Protein AF-A0A7S2NKQ3-F1 (afdb_monomer)

Organism: NCBI:txid156173

Solvent-accessible surface area (backbone atoms only — not comparable to full-atom values): 5903 Å² total; per-residue (Å²): 134,88,81,76,79,72,82,77,77,83,49,68,71,58,54,72,29,51,38,59,53,90,40,49,46,80,74,47,83,74,50,78,55,93,74,22,38,33,25,40,26,25,32,65,88,62,76,40,78,39,39,32,38,34,48,31,57,79,60,50,76,75,46,56,72,65,56,54,47,54,54,48,58,54,44,42,68,49,80,48,103,89,52,87,43,41,72,36,35,29,48,82,81,82,70,57,40,29,42,32,64

Nearest PDB structures (foldseek):
  4l00-assembly3_B  TM=7.657E-01  e=3.757E-05  Homo sapiens
  6sgd-assembly1_A  TM=8.231E-01  e=1.490E-04  Homo sapiens
  2w5b-assembly1_A  TM=8.283E-01  e=2.169E-04  Homo sapiens
  2w5h-assembly1_A  TM=8.239E-01  e=3.158E-04  Homo sapiens
  2jav-assembly1_A  TM=7.808E-01  e=2.967E-04  Homo sapiens

Structure (mmCIF, N/CA/C/O backbone):
data_AF-A0A7S2NKQ3-F1
#
_entry.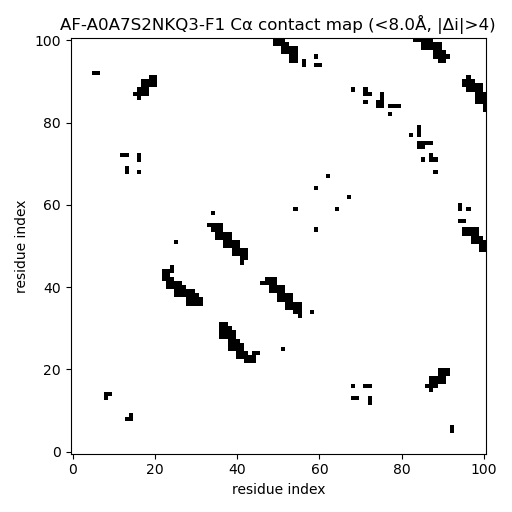id   AF-A0A7S2NKQ3-F1
#
loop_
_atom_site.group_PDB
_atom_site.id
_atom_site.type_symbol
_atom_site.label_atom_id
_atom_site.label_alt_id
_atom_site.label_comp_id
_atom_site.label_asym_id
_atom_site.label_entity_id
_atom_site.label_seq_id
_atom_site.pdbx_PDB_ins_code
_atom_site.Cartn_x
_atom_site.Cartn_y
_atom_site.Cartn_z
_atom_site.occupancy
_atom_site.B_iso_or_equiv
_atom_site.auth_seq_id
_atom_site.auth_comp_id
_atom_site.auth_asym_id
_atom_site.auth_atom_id
_atom_site.pdbx_PDB_model_num
ATOM 1 N N . ARG A 1 1 ? 2.815 9.170 -32.227 1.00 37.03 1 ARG A N 1
ATOM 2 C CA . ARG A 1 1 ? 1.936 8.049 -31.815 1.00 37.03 1 ARG A CA 1
ATOM 3 C C . ARG A 1 1 ? 2.479 7.531 -30.489 1.00 37.03 1 ARG A C 1
ATOM 5 O O . ARG A 1 1 ? 3.565 6.974 -30.490 1.00 37.03 1 ARG A O 1
ATOM 12 N N . GLN A 1 2 ? 1.826 7.849 -29.370 1.00 38.12 2 GLN A N 1
ATOM 13 C CA . GLN A 1 2 ? 2.274 7.429 -28.039 1.00 38.12 2 GLN A CA 1
ATOM 14 C C . GLN A 1 2 ? 2.069 5.917 -27.898 1.00 38.12 2 GLN A C 1
ATOM 16 O O . GLN A 1 2 ? 0.938 5.440 -27.892 1.00 38.12 2 GLN A O 1
ATOM 21 N N . SER A 1 3 ? 3.169 5.170 -27.832 1.00 39.31 3 SER A N 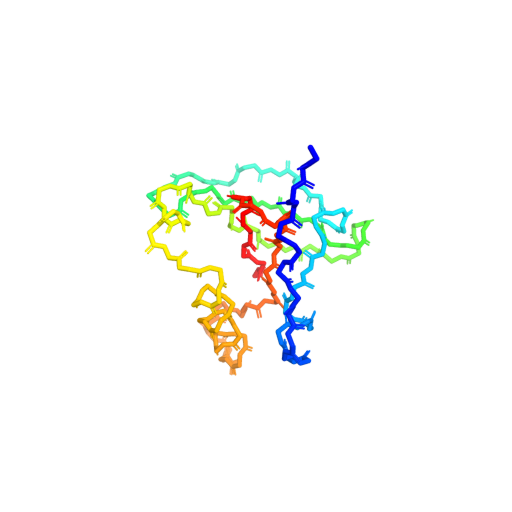1
ATOM 22 C CA . SER A 1 3 ? 3.175 3.760 -27.449 1.00 39.31 3 SER A CA 1
ATOM 23 C C . SER A 1 3 ? 3.184 3.694 -25.925 1.00 39.31 3 SER A C 1
ATOM 25 O O . SER A 1 3 ? 4.242 3.589 -25.310 1.00 39.31 3 SER A O 1
ATOM 27 N N . GLY A 1 4 ? 2.008 3.819 -25.310 1.00 34.81 4 GLY A N 1
ATOM 28 C CA . GLY A 1 4 ? 1.837 3.471 -23.905 1.00 34.81 4 GLY A CA 1
ATOM 29 C C . GLY A 1 4 ? 1.980 1.961 -23.776 1.00 34.81 4 GLY A C 1
ATOM 30 O O . GLY A 1 4 ? 1.100 1.226 -24.223 1.00 34.81 4 GLY A O 1
ATOM 31 N N . MET A 1 5 ? 3.102 1.500 -23.220 1.00 35.25 5 MET A N 1
ATOM 32 C CA . MET A 1 5 ? 3.261 0.109 -22.810 1.00 35.25 5 MET A CA 1
ATOM 33 C C . MET A 1 5 ? 2.180 -0.192 -21.772 1.00 35.25 5 MET A C 1
ATOM 35 O O . MET A 1 5 ? 2.304 0.159 -20.603 1.00 35.25 5 MET A O 1
ATOM 39 N N . LYS A 1 6 ? 1.086 -0.819 -22.205 1.00 44.09 6 LYS A N 1
ATOM 40 C CA . LYS A 1 6 ? 0.183 -1.503 -21.289 1.00 44.09 6 LYS A CA 1
ATOM 41 C C . LYS A 1 6 ? 0.966 -2.704 -20.778 1.00 44.09 6 LYS A C 1
ATOM 43 O O . LYS A 1 6 ? 1.192 -3.645 -21.533 1.00 44.09 6 LYS A O 1
ATOM 48 N N . HIS A 1 7 ? 1.442 -2.649 -19.538 1.00 52.25 7 HIS A N 1
ATOM 49 C CA . HIS A 1 7 ? 1.937 -3.842 -18.863 1.00 52.25 7 HIS A CA 1
ATOM 50 C C . HIS A 1 7 ? 0.757 -4.799 -18.696 1.00 52.25 7 HIS A C 1
ATOM 52 O O . HIS A 1 7 ? -0.068 -4.660 -17.796 1.00 52.25 7 HIS A O 1
ATOM 58 N N . GLU A 1 8 ? 0.629 -5.718 -19.647 1.00 52.78 8 GLU A N 1
ATOM 59 C CA . GLU A 1 8 ? -0.368 -6.771 -19.619 1.00 52.78 8 GLU A CA 1
ATOM 60 C C . GLU A 1 8 ? 0.080 -7.798 -18.579 1.00 52.78 8 GLU A C 1
ATOM 62 O O . GLU A 1 8 ? 0.977 -8.605 -18.805 1.00 52.78 8 GLU A O 1
ATOM 67 N N . VAL A 1 9 ? -0.489 -7.686 -17.380 1.00 59.28 9 VAL A N 1
ATOM 68 C CA . VAL A 1 9 ? -0.252 -8.623 -16.283 1.00 59.28 9 VAL A CA 1
ATOM 69 C C . VAL A 1 9 ? -0.863 -9.960 -16.687 1.00 59.28 9 VAL A C 1
ATOM 71 O O . VAL A 1 9 ? -2.083 -10.090 -16.781 1.00 59.28 9 VAL A O 1
ATOM 74 N N . SER A 1 10 ? -0.012 -10.930 -17.002 1.00 60.44 10 SER A N 1
ATOM 75 C CA . SER A 1 10 ? -0.413 -12.242 -17.513 1.00 60.44 10 SER A CA 1
ATOM 76 C C . SER A 1 10 ? -0.824 -13.216 -16.408 1.00 60.44 10 SER A C 1
ATOM 78 O O . SER A 1 10 ? -1.626 -14.111 -16.667 1.00 60.44 10 SER A O 1
ATOM 80 N N . ASP A 1 11 ? -0.313 -13.035 -15.186 1.00 64.81 11 ASP A N 1
ATOM 81 C CA . ASP A 1 11 ? -0.603 -13.916 -14.055 1.00 64.81 11 ASP A CA 1
ATOM 82 C C . ASP A 1 11 ? -1.924 -13.508 -13.359 1.00 64.81 11 ASP A C 1
ATOM 84 O O . ASP A 1 11 ? -2.087 -12.352 -12.951 1.00 64.81 11 ASP A O 1
ATOM 88 N N . PRO A 1 12 ? -2.915 -14.411 -13.250 1.00 61.16 12 PRO A N 1
ATOM 89 C CA . PRO A 1 12 ? -4.173 -14.122 -12.569 1.00 61.16 12 PRO A CA 1
ATOM 90 C C . PRO A 1 12 ? -4.012 -13.794 -11.072 1.00 61.16 12 PRO A C 1
ATOM 92 O O . PRO A 1 12 ? -4.788 -12.980 -10.571 1.00 61.16 12 PRO A O 1
ATOM 95 N N . GLU A 1 13 ? -3.011 -14.333 -10.362 1.00 64.69 13 GLU A N 1
ATOM 96 C CA . GLU A 1 13 ? -2.757 -13.967 -8.952 1.00 64.69 13 GLU A CA 1
ATOM 97 C C . GLU A 1 13 ? -2.283 -12.510 -8.820 1.00 64.69 13 GLU A C 1
ATOM 99 O O . GLU A 1 13 ? -2.632 -11.790 -7.877 1.00 64.69 13 GLU A O 1
ATOM 104 N N . ASP A 1 14 ? -1.517 -12.051 -9.805 1.00 64.44 14 ASP A N 1
ATOM 105 C CA . ASP A 1 14 ? -1.036 -10.678 -9.882 1.00 64.44 14 ASP A CA 1
ATOM 106 C C . ASP A 1 14 ? -2.177 -9.702 -10.210 1.00 64.44 14 ASP A C 1
ATOM 108 O O . ASP A 1 14 ? -2.226 -8.593 -9.669 1.00 64.44 14 ASP A O 1
ATOM 112 N N . LYS A 1 15 ? -3.162 -10.130 -11.016 1.00 62.25 15 LYS A N 1
ATOM 113 C CA . LYS A 1 15 ? -4.393 -9.355 -11.259 1.00 62.25 15 LYS A CA 1
ATOM 114 C C . LYS A 1 15 ? -5.234 -9.189 -10.001 1.00 62.25 15 LYS A C 1
ATOM 116 O O . LYS A 1 15 ? -5.779 -8.112 -9.788 1.00 62.25 15 LYS A O 1
ATOM 121 N N . GLU A 1 16 ? -5.331 -10.220 -9.164 1.00 68.38 16 GLU A N 1
ATOM 122 C CA . GLU A 1 16 ? -6.019 -10.102 -7.875 1.00 68.38 16 GLU A CA 1
ATOM 123 C C . GLU A 1 16 ? -5.265 -9.222 -6.876 1.00 68.38 16 GLU A C 1
ATOM 125 O O . GLU A 1 16 ? -5.853 -8.751 -5.903 1.00 68.38 16 GLU A O 1
ATOM 130 N N . THR A 1 17 ? -3.954 -9.063 -7.050 1.00 78.81 17 THR A N 1
ATOM 131 C CA . THR A 1 17 ? -3.109 -8.255 -6.163 1.00 78.81 17 THR A CA 1
ATOM 132 C C . THR A 1 17 ? -3.132 -6.783 -6.552 1.00 78.81 17 THR A C 1
ATOM 134 O O . THR A 1 17 ? -2.972 -5.933 -5.678 1.00 78.81 17 THR A O 1
ATOM 137 N N . LEU A 1 18 ? -3.399 -6.462 -7.819 1.00 87.12 18 LEU A N 1
ATOM 138 C CA . LEU A 1 18 ? -3.532 -5.087 -8.285 1.00 87.12 18 LEU A CA 1
ATOM 139 C C . LEU A 1 18 ? -4.913 -4.491 -7.996 1.00 87.12 18 LEU A C 1
ATOM 141 O O . LEU A 1 18 ? -5.955 -4.992 -8.413 1.00 87.12 18 LEU A O 1
ATOM 145 N N . ILE A 1 19 ? -4.904 -3.343 -7.332 1.00 88.94 19 ILE A N 1
ATOM 146 C CA . ILE A 1 19 ? -6.076 -2.551 -6.982 1.00 88.94 19 ILE A CA 1
ATOM 147 C C . ILE A 1 19 ? -5.993 -1.223 -7.736 1.00 88.94 19 ILE A C 1
ATOM 149 O O . ILE A 1 19 ? -4.967 -0.549 -7.746 1.00 88.94 19 ILE A O 1
ATOM 153 N N . SER A 1 20 ? -7.087 -0.815 -8.377 1.00 88.81 20 SER A N 1
ATOM 154 C CA . SER A 1 20 ? -7.149 0.508 -9.008 1.00 88.81 20 SER A CA 1
ATOM 155 C C . SER A 1 20 ? -7.094 1.607 -7.947 1.00 88.81 20 SER A C 1
ATOM 157 O O . SER A 1 20 ? -7.874 1.580 -6.994 1.00 88.81 20 SER A O 1
ATOM 159 N N . TRP A 1 21 ? -6.251 2.625 -8.151 1.00 90.94 21 TRP A N 1
ATOM 160 C CA . TRP A 1 21 ? -6.214 3.818 -7.296 1.00 90.94 21 TRP A CA 1
ATOM 161 C C . TRP A 1 21 ? -7.571 4.518 -7.164 1.00 90.94 21 TRP A C 1
ATOM 163 O O . TRP A 1 21 ? -7.824 5.135 -6.139 1.00 90.94 21 TRP A O 1
ATOM 173 N N . GLN A 1 22 ? -8.476 4.383 -8.139 1.00 90.75 22 GLN A N 1
ATOM 174 C CA . GLN A 1 22 ? -9.836 4.940 -8.046 1.00 90.75 22 GLN A CA 1
ATOM 175 C C . GLN A 1 22 ? -10.667 4.327 -6.913 1.00 90.75 22 GLN A C 1
ATOM 177 O O . GLN A 1 22 ? -11.621 4.944 -6.451 1.00 90.75 22 GLN A O 1
ATOM 182 N N . ARG A 1 23 ? -10.323 3.111 -6.474 1.00 92.00 23 ARG A N 1
ATOM 183 C CA . ARG A 1 23 ? -10.995 2.427 -5.363 1.00 92.00 23 ARG A CA 1
ATOM 184 C C . ARG A 1 23 ? -10.456 2.868 -4.006 1.00 92.00 23 ARG A C 1
ATOM 186 O O . ARG A 1 23 ? -11.038 2.498 -2.993 1.00 92.00 23 ARG A O 1
ATOM 193 N N . VAL A 1 24 ? -9.352 3.616 -3.979 1.00 93.69 24 VAL A N 1
ATOM 194 C CA . VAL A 1 24 ? -8.646 4.004 -2.761 1.00 93.69 24 VAL A CA 1
ATOM 195 C C . VAL A 1 24 ? -8.798 5.499 -2.523 1.00 93.69 24 VAL A C 1
ATOM 197 O O . VAL A 1 24 ? -8.434 6.320 -3.363 1.00 93.69 24 VAL A O 1
ATOM 200 N N . LYS A 1 25 ? -9.265 5.861 -1.334 1.00 94.62 25 LYS A N 1
ATOM 201 C CA . LYS A 1 25 ? -9.278 7.235 -0.847 1.00 94.62 25 LYS A CA 1
ATOM 202 C C . LYS A 1 25 ? -8.244 7.376 0.266 1.00 94.62 25 LYS A C 1
ATOM 204 O O . LYS A 1 25 ? -8.284 6.636 1.242 1.00 94.62 25 LYS A O 1
ATOM 209 N N . LEU A 1 26 ? -7.314 8.315 0.108 1.00 94.19 26 LEU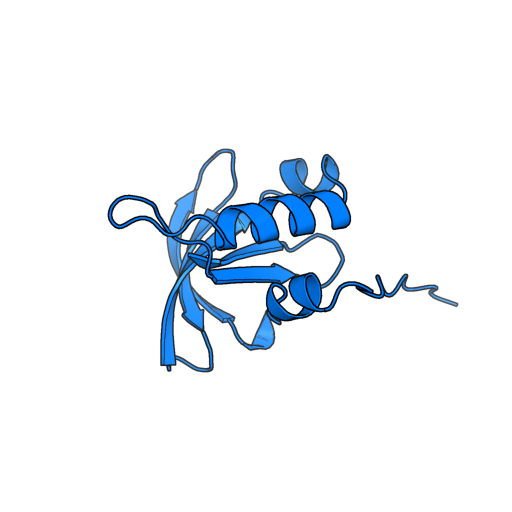 A N 1
ATOM 210 C CA . LEU A 1 26 ? -6.374 8.689 1.167 1.00 94.19 26 LEU A CA 1
ATOM 211 C C . LEU A 1 26 ? -7.059 9.682 2.105 1.00 94.19 26 LEU A C 1
ATOM 213 O O . LEU A 1 26 ? -7.625 10.667 1.629 1.00 94.19 26 LEU A O 1
ATOM 217 N N . ASP A 1 27 ? -6.986 9.425 3.407 1.00 92.81 27 ASP A N 1
ATOM 218 C CA . ASP A 1 27 ? -7.625 10.253 4.427 1.00 92.81 27 ASP A CA 1
ATOM 219 C C . ASP A 1 27 ? -6.583 11.137 5.136 1.00 92.81 27 ASP A C 1
ATOM 221 O O . ASP A 1 27 ? -6.510 12.335 4.867 1.00 92.81 27 ASP A O 1
ATOM 225 N N . GLU A 1 28 ? -5.721 10.559 5.981 1.00 96.12 28 GLU A N 1
ATOM 226 C CA . GLU A 1 28 ? -4.729 11.296 6.785 1.00 96.12 28 GLU A CA 1
ATOM 227 C C . GLU A 1 28 ? -3.304 10.782 6.545 1.00 96.12 28 GLU A C 1
ATOM 229 O O . GLU A 1 28 ? -3.078 9.576 6.458 1.00 96.12 28 GLU A O 1
ATOM 234 N N . LEU A 1 29 ? -2.318 11.687 6.471 1.00 97.25 29 LEU A N 1
ATOM 235 C CA . LEU A 1 29 ? -0.899 11.323 6.499 1.00 97.25 29 LEU A CA 1
ATOM 236 C C . LEU A 1 29 ? -0.479 10.991 7.935 1.00 97.25 29 LEU A C 1
ATOM 238 O O . LEU A 1 29 ? -0.415 11.874 8.780 1.00 97.25 29 LEU A O 1
ATOM 242 N N . LEU A 1 30 ? -0.099 9.740 8.177 1.00 96.38 30 LEU A N 1
ATOM 243 C CA . LEU A 1 30 ? 0.357 9.280 9.489 1.00 96.38 30 LEU A CA 1
ATOM 244 C C . LEU A 1 30 ? 1.852 9.535 9.693 1.00 96.38 30 LEU A C 1
ATOM 246 O O . LEU A 1 30 ? 2.285 9.950 10.764 1.00 96.38 30 LEU A O 1
ATOM 250 N N . THR A 1 31 ? 2.671 9.242 8.677 1.00 95.38 31 THR A N 1
ATOM 251 C CA . THR A 1 31 ? 4.126 9.430 8.760 1.00 95.38 31 THR A CA 1
ATOM 252 C C . THR A 1 31 ? 4.794 9.461 7.385 1.00 95.38 31 THR A C 1
ATOM 254 O O . THR A 1 31 ? 4.265 8.947 6.397 1.00 95.38 31 THR A O 1
ATOM 257 N N . GLN A 1 32 ? 5.995 10.032 7.325 1.00 95.06 32 GLN A N 1
ATOM 258 C CA . GLN A 1 32 ? 6.871 10.027 6.159 1.00 95.06 32 GLN A CA 1
ATOM 259 C C . GLN A 1 32 ? 8.246 9.484 6.552 1.00 95.06 32 GLN A C 1
ATOM 261 O O . GLN A 1 32 ? 8.826 9.898 7.551 1.00 95.06 32 GLN A O 1
ATOM 266 N N . GLY A 1 33 ? 8.788 8.584 5.734 1.00 88.38 33 GLY A N 1
ATOM 267 C CA . GLY A 1 33 ? 10.121 8.024 5.924 1.00 88.38 33 GLY A CA 1
ATOM 268 C C . GLY A 1 33 ? 10.795 7.662 4.605 1.00 88.38 33 GLY A C 1
ATOM 269 O O . GLY A 1 33 ? 10.294 7.957 3.520 1.00 88.38 33 GLY A O 1
ATOM 270 N N . THR A 1 34 ? 11.932 6.979 4.698 1.00 87.06 34 THR A N 1
ATOM 271 C CA . THR A 1 34 ? 12.761 6.587 3.542 1.00 87.06 34 THR A CA 1
ATOM 272 C C . THR A 1 34 ? 12.028 5.673 2.556 1.00 87.06 34 THR A C 1
ATOM 274 O O . THR A 1 34 ? 12.267 5.735 1.354 1.00 87.06 34 THR A O 1
ATOM 277 N N . MET A 1 35 ? 11.077 4.875 3.047 1.00 83.12 35 MET A N 1
ATOM 278 C CA . MET A 1 35 ? 10.234 3.981 2.242 1.00 83.12 35 MET A CA 1
ATOM 279 C C . MET A 1 35 ? 8.971 4.664 1.685 1.00 83.12 35 MET A C 1
ATOM 281 O O . MET A 1 35 ? 8.081 3.985 1.175 1.00 83.12 35 MET A O 1
ATOM 285 N N . GLY A 1 36 ? 8.855 5.987 1.821 1.00 90.81 36 GLY A N 1
ATOM 286 C CA . GLY A 1 36 ? 7.716 6.772 1.351 1.00 90.81 36 GLY A CA 1
ATOM 287 C C . GLY A 1 36 ? 6.779 7.226 2.470 1.00 90.81 36 GLY A C 1
ATOM 288 O O . GLY A 1 36 ? 7.193 7.427 3.614 1.00 90.81 36 GLY A O 1
ATOM 289 N N . ARG A 1 37 ? 5.507 7.434 2.127 1.00 95.38 37 ARG A N 1
ATOM 290 C CA . ARG A 1 37 ? 4.499 8.052 3.004 1.00 95.38 37 ARG A CA 1
ATOM 291 C C . ARG A 1 37 ? 3.438 7.041 3.409 1.00 95.38 37 ARG A C 1
ATOM 293 O O . ARG A 1 37 ? 2.959 6.286 2.568 1.00 95.38 37 ARG A O 1
ATOM 300 N N . LEU A 1 38 ? 3.080 7.033 4.686 1.00 95.69 38 LEU A N 1
ATOM 301 C CA . LEU A 1 38 ? 2.053 6.169 5.249 1.00 95.69 38 LEU A CA 1
ATOM 302 C C . LEU A 1 38 ? 0.791 6.984 5.506 1.00 95.69 38 LEU A C 1
ATOM 304 O O . LEU A 1 38 ? 0.858 8.016 6.169 1.00 95.69 38 LEU A O 1
ATOM 308 N N . PHE A 1 39 ? -0.337 6.498 5.016 1.00 97.25 39 PHE A N 1
ATOM 309 C CA . PHE A 1 39 ? -1.630 7.142 5.144 1.00 97.25 39 PHE A CA 1
ATOM 310 C C . PHE A 1 39 ? -2.622 6.205 5.817 1.00 97.25 39 PHE A C 1
ATOM 312 O O . PHE A 1 39 ? -2.606 4.999 5.567 1.00 97.25 39 PHE A O 1
ATOM 319 N N . GLN A 1 40 ? -3.523 6.776 6.606 1.00 96.75 40 GLN A N 1
ATOM 320 C CA . GLN A 1 40 ? -4.832 6.177 6.800 1.00 96.75 40 GLN A CA 1
ATOM 321 C C . GLN A 1 40 ? -5.613 6.325 5.493 1.00 96.75 40 GLN A C 1
ATOM 323 O O . GLN A 1 40 ? -5.552 7.371 4.838 1.00 96.75 40 GLN A O 1
ATOM 328 N N . ALA A 1 41 ? -6.300 5.267 5.083 1.00 95.69 41 ALA A N 1
ATOM 329 C CA . ALA A 1 41 ? -7.035 5.247 3.833 1.00 95.69 41 ALA A CA 1
ATOM 330 C C . ALA A 1 41 ? -8.275 4.360 3.932 1.00 95.69 41 ALA A C 1
ATOM 332 O O . ALA A 1 41 ? -8.428 3.548 4.848 1.00 95.69 41 ALA A O 1
ATOM 333 N N . THR A 1 42 ? -9.139 4.483 2.935 1.00 95.38 42 THR A N 1
ATOM 334 C CA . THR A 1 42 ? -10.320 3.646 2.765 1.00 95.38 42 THR A CA 1
ATOM 335 C C . THR A 1 42 ? -10.367 3.043 1.365 1.00 95.38 42 THR A C 1
ATOM 337 O O . THR A 1 42 ? -10.044 3.700 0.375 1.00 95.38 42 THR A O 1
ATOM 340 N N . LEU A 1 43 ? -10.768 1.775 1.283 1.00 92.56 43 LEU A N 1
ATOM 341 C CA . LEU A 1 43 ? -11.028 1.052 0.040 1.00 92.56 43 LEU A CA 1
ATOM 342 C C . LEU A 1 43 ? -12.537 0.959 -0.215 1.00 92.56 43 LEU A C 1
ATOM 344 O O . LEU A 1 43 ? -13.333 0.930 0.726 1.00 92.56 43 LEU A O 1
ATOM 348 N N . ASP A 1 44 ? -12.910 0.906 -1.493 1.00 90.88 44 ASP A N 1
ATOM 349 C CA . ASP A 1 44 ? -14.276 0.678 -1.973 1.00 90.88 44 ASP A CA 1
ATOM 350 C C . ASP A 1 44 ? -15.276 1.674 -1.376 1.00 90.88 44 ASP A C 1
ATOM 352 O O . ASP A 1 44 ? -16.239 1.316 -0.701 1.00 90.88 44 ASP A O 1
ATOM 356 N N . ASN A 1 45 ? -15.021 2.962 -1.635 1.00 84.75 45 ASN A N 1
ATOM 357 C CA . ASN A 1 45 ? -15.875 4.081 -1.223 1.00 84.75 45 ASN A CA 1
ATOM 358 C C . ASN A 1 45 ? -16.123 4.165 0.294 1.00 84.75 45 ASN A C 1
ATOM 360 O O . ASN A 1 45 ? -17.199 4.579 0.722 1.00 84.75 45 ASN A O 1
ATOM 364 N N . GLY A 1 46 ? -15.136 3.801 1.118 1.00 82.44 46 GLY A N 1
ATOM 365 C CA . GLY A 1 46 ? -15.249 3.902 2.577 1.00 82.44 46 GLY A CA 1
ATOM 366 C C . GLY A 1 46 ? -15.598 2.594 3.282 1.00 82.44 46 GLY A C 1
ATOM 367 O O . GLY A 1 46 ? -15.615 2.571 4.508 1.00 82.44 46 GLY A O 1
ATOM 368 N N . ALA A 1 47 ? -15.860 1.511 2.543 1.00 89.62 47 ALA A N 1
ATOM 369 C CA . ALA A 1 47 ? -16.295 0.243 3.123 1.00 89.62 47 ALA A CA 1
ATOM 370 C C . ALA A 1 47 ? -15.219 -0.427 3.990 1.00 89.62 47 ALA A C 1
ATOM 372 O O . ALA A 1 47 ? -15.545 -1.081 4.980 1.00 89.62 47 ALA A O 1
ATOM 373 N N . GLN A 1 48 ? -13.943 -0.268 3.628 1.00 91.50 48 GLN A N 1
ATOM 374 C CA . GLN A 1 48 ? -12.845 -0.941 4.312 1.00 91.50 48 GLN A CA 1
ATOM 375 C C . GLN A 1 48 ? -11.741 0.054 4.699 1.00 91.50 48 GLN A C 1
ATOM 377 O O . GLN A 1 48 ? -11.013 0.517 3.818 1.00 91.50 48 GLN A O 1
ATOM 382 N N . PRO A 1 49 ? -11.587 0.392 5.994 1.00 93.56 49 PRO A N 1
ATOM 383 C CA . PRO A 1 49 ? -10.444 1.165 6.462 1.00 93.56 49 PRO A CA 1
ATOM 384 C C . PRO A 1 49 ? -9.167 0.324 6.375 1.00 93.56 49 PRO A C 1
ATOM 386 O O . PRO A 1 49 ? -9.184 -0.879 6.641 1.00 93.56 49 PRO A O 1
ATOM 389 N N . LEU A 1 50 ? -8.062 0.963 6.000 1.00 94.62 50 LEU A N 1
ATOM 390 C CA . LEU A 1 50 ? -6.755 0.332 5.844 1.00 94.62 50 LEU A CA 1
ATOM 391 C C . LEU A 1 50 ? -5.620 1.338 6.027 1.00 94.62 50 LEU A C 1
ATOM 393 O O . LEU A 1 50 ? -5.830 2.553 6.103 1.00 94.62 50 LEU A O 1
ATOM 397 N N 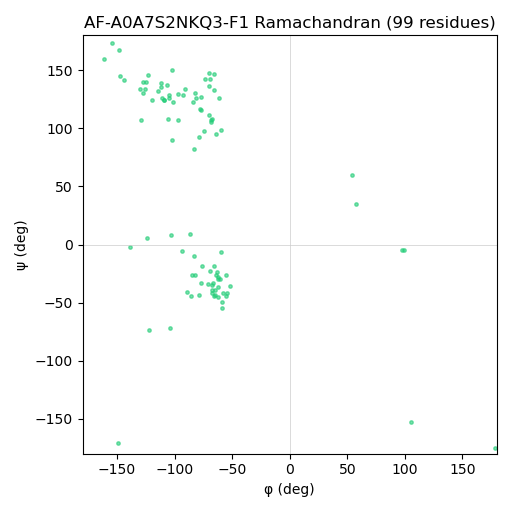. ILE A 1 51 ? -4.396 0.822 6.046 1.00 95.56 51 ILE A N 1
ATOM 398 C CA . ILE A 1 51 ? -3.181 1.621 5.994 1.00 95.56 51 ILE A CA 1
ATOM 399 C C . ILE A 1 51 ? -2.571 1.505 4.599 1.00 95.56 51 ILE A C 1
ATOM 401 O O . ILE A 1 51 ? -2.295 0.410 4.112 1.00 95.56 51 ILE A O 1
ATOM 405 N N . LEU A 1 52 ? -2.316 2.644 3.954 1.00 95.69 52 LEU A N 1
ATOM 406 C CA . LEU A 1 52 ? -1.641 2.678 2.662 1.00 95.69 52 LEU A CA 1
ATOM 407 C C . LEU A 1 52 ? -0.235 3.247 2.803 1.00 95.69 52 LEU A C 1
ATOM 409 O O . LEU A 1 52 ? -0.052 4.388 3.224 1.00 95.69 52 LEU A O 1
ATOM 413 N N . ARG A 1 53 ? 0.773 2.492 2.365 1.00 94.75 53 ARG A N 1
ATOM 414 C CA . ARG A 1 53 ? 2.127 3.018 2.163 1.00 94.75 53 ARG A CA 1
ATOM 415 C C . ARG A 1 53 ? 2.328 3.377 0.698 1.00 94.75 53 ARG A C 1
ATOM 417 O O . ARG A 1 53 ? 2.492 2.492 -0.135 1.00 94.75 53 ARG A O 1
ATOM 424 N N . ARG A 1 54 ? 2.365 4.671 0.386 1.00 93.75 54 ARG A N 1
ATOM 425 C CA . ARG A 1 54 ? 2.754 5.170 -0.935 1.00 93.75 54 ARG A CA 1
ATOM 426 C C . ARG A 1 54 ? 4.272 5.111 -1.048 1.00 93.75 54 ARG A C 1
ATOM 428 O O . ARG A 1 54 ? 4.966 5.771 -0.269 1.00 93.75 54 ARG A O 1
ATOM 435 N N . LEU A 1 55 ? 4.770 4.307 -1.981 1.00 90.44 55 LEU A N 1
ATOM 436 C CA . LEU A 1 55 ? 6.197 4.070 -2.170 1.00 90.44 55 LEU A CA 1
ATOM 437 C C . LEU A 1 55 ? 6.885 5.319 -2.727 1.00 90.44 55 LEU A C 1
ATOM 439 O O . LEU A 1 55 ? 6.289 6.107 -3.461 1.00 90.44 55 LEU A O 1
ATOM 443 N N . ASN A 1 56 ? 8.148 5.510 -2.349 1.00 88.19 56 ASN A N 1
ATOM 444 C CA . ASN A 1 56 ? 8.952 6.603 -2.883 1.00 88.19 56 ASN A CA 1
ATOM 445 C C . ASN A 1 56 ? 9.370 6.306 -4.333 1.00 88.19 56 ASN A C 1
ATOM 447 O O . ASN A 1 56 ? 9.725 5.172 -4.655 1.00 88.19 56 ASN A O 1
ATOM 451 N N . LEU A 1 57 ? 9.397 7.335 -5.179 1.00 81.81 57 LEU A N 1
ATOM 452 C CA . LEU A 1 57 ? 9.803 7.249 -6.586 1.00 81.81 57 LEU A CA 1
ATOM 453 C C . LEU A 1 57 ? 11.189 6.621 -6.753 1.00 81.81 57 LEU A C 1
ATOM 455 O O . LEU A 1 57 ? 11.374 5.769 -7.609 1.00 81.81 57 LEU A O 1
ATOM 459 N N . GLU A 1 58 ? 12.147 6.977 -5.895 1.00 82.31 58 GLU A N 1
ATOM 460 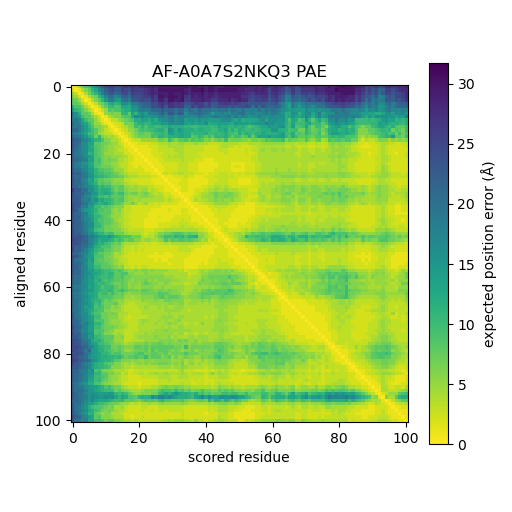C CA . GLU A 1 58 ? 13.501 6.405 -5.927 1.00 82.31 58 GLU A CA 1
ATOM 461 C C . GLU A 1 58 ? 13.551 4.904 -5.621 1.00 82.31 58 GLU A C 1
ATOM 463 O O . GLU A 1 58 ? 14.494 4.222 -6.015 1.00 82.31 58 GLU A O 1
ATOM 468 N N . TYR A 1 59 ? 12.576 4.396 -4.865 1.00 78.00 59 TYR 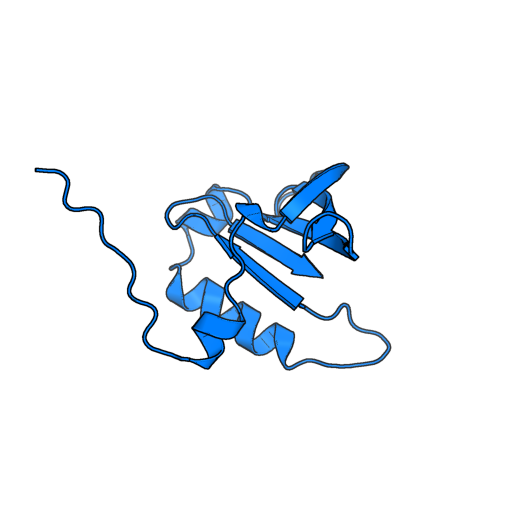A N 1
ATOM 469 C CA . TYR A 1 59 ? 12.461 2.970 -4.576 1.00 78.00 59 TYR A CA 1
ATOM 470 C C . TYR A 1 59 ? 11.838 2.234 -5.767 1.00 78.00 59 TYR A C 1
ATOM 472 O O . TYR A 1 59 ? 12.334 1.187 -6.183 1.00 78.00 59 TYR A O 1
ATOM 480 N N . VAL A 1 60 ? 10.785 2.820 -6.344 1.00 81.12 60 VAL A N 1
ATOM 481 C CA . VAL A 1 60 ? 10.092 2.281 -7.521 1.00 81.12 60 VAL A CA 1
ATOM 482 C C . VAL A 1 60 ? 11.012 2.280 -8.742 1.00 81.12 60 VAL A C 1
ATOM 484 O O . VAL A 1 60 ? 11.096 1.272 -9.424 1.00 81.12 60 VAL A O 1
ATOM 487 N N . SER A 1 61 ? 11.777 3.345 -8.987 1.00 79.81 61 SER A N 1
ATOM 488 C CA . SER A 1 61 ? 12.646 3.450 -10.170 1.00 79.81 61 SER A CA 1
ATOM 489 C C . SER A 1 61 ? 13.805 2.448 -10.190 1.00 79.81 61 SER A C 1
ATOM 491 O O . SER A 1 61 ? 14.379 2.189 -11.246 1.00 79.81 61 SER A O 1
ATOM 493 N N . LYS A 1 62 ? 14.152 1.875 -9.032 1.00 83.44 62 LYS A N 1
ATOM 494 C CA . LYS A 1 62 ? 15.201 0.855 -8.882 1.00 83.44 62 LYS A CA 1
ATOM 495 C C . LYS A 1 62 ? 14.669 -0.577 -8.949 1.00 83.44 62 LYS A C 1
ATOM 497 O O . LYS A 1 62 ? 15.473 -1.503 -8.912 1.00 83.44 62 LYS A O 1
ATOM 502 N N . THR A 1 63 ? 13.352 -0.762 -9.017 1.00 80.12 63 THR A N 1
ATOM 503 C CA . THR A 1 63 ? 12.705 -2.076 -8.952 1.00 80.12 63 THR A CA 1
ATOM 504 C C . THR A 1 63 ? 11.772 -2.235 -10.143 1.00 80.12 63 THR A C 1
ATOM 506 O O . THR A 1 63 ? 10.942 -1.366 -10.396 1.00 80.12 63 THR A O 1
ATOM 509 N N . SER A 1 64 ? 11.855 -3.340 -10.884 1.00 83.31 64 SER A N 1
ATOM 510 C CA . SER A 1 64 ? 10.904 -3.536 -11.982 1.00 83.31 64 SER A CA 1
ATOM 511 C C . SER A 1 64 ? 9.467 -3.701 -11.439 1.00 83.31 64 SER A C 1
ATOM 513 O O . SER A 1 64 ? 9.277 -4.295 -10.371 1.00 83.31 64 SER A O 1
ATOM 515 N N . PRO A 1 65 ? 8.422 -3.240 -12.158 1.00 80.19 65 PRO A N 1
ATOM 516 C CA . PRO A 1 65 ? 7.028 -3.474 -11.769 1.00 80.19 65 PRO A CA 1
ATOM 517 C C . PRO A 1 65 ? 6.708 -4.951 -11.497 1.00 80.19 65 PRO A C 1
ATOM 519 O O . PRO A 1 65 ? 5.959 -5.268 -10.579 1.00 80.19 65 PRO A O 1
ATOM 522 N N . GLN A 1 66 ? 7.316 -5.861 -12.261 1.00 82.50 66 GLN A N 1
ATOM 523 C CA . GLN A 1 66 ? 7.145 -7.309 -12.109 1.00 82.50 66 GLN A CA 1
ATOM 524 C C . GLN A 1 66 ? 7.738 -7.826 -10.791 1.00 82.50 66 GLN A C 1
ATOM 526 O O . GLN A 1 66 ? 7.109 -8.629 -10.106 1.00 82.50 66 GLN A O 1
ATOM 531 N N . GLU A 1 67 ? 8.921 -7.347 -10.395 1.00 83.88 67 GLU A N 1
ATOM 532 C CA . GLU A 1 67 ? 9.517 -7.690 -9.098 1.00 83.88 67 GLU A CA 1
ATOM 533 C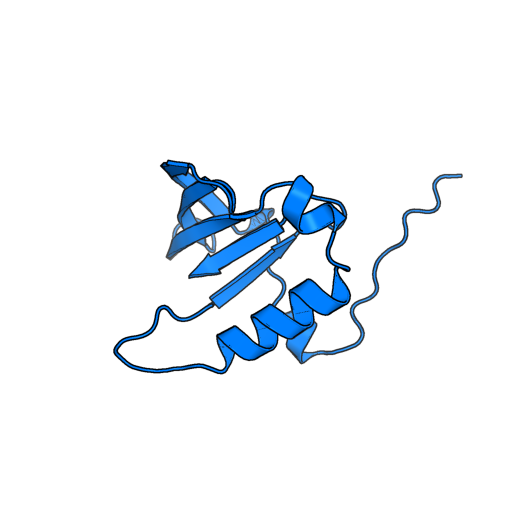 C . GLU A 1 67 ? 8.715 -7.109 -7.935 1.00 83.88 67 GLU A C 1
ATOM 535 O O . GLU A 1 67 ? 8.509 -7.797 -6.934 1.00 83.88 67 GLU A O 1
ATOM 540 N N . LEU A 1 68 ? 8.208 -5.877 -8.076 1.00 83.25 68 LEU A N 1
ATOM 541 C CA . LEU A 1 68 ? 7.316 -5.274 -7.086 1.00 83.25 68 LEU A CA 1
ATOM 542 C C . LEU A 1 68 ? 6.065 -6.126 -6.882 1.00 83.25 68 LEU A C 1
ATOM 544 O O . LEU A 1 68 ? 5.742 -6.442 -5.735 1.00 83.25 68 LEU A O 1
ATOM 548 N N . LEU A 1 69 ? 5.395 -6.531 -7.965 1.00 84.38 69 LEU A N 1
ATOM 549 C CA . LEU A 1 69 ? 4.245 -7.429 -7.886 1.00 84.38 69 LEU A CA 1
ATOM 550 C C . LEU A 1 69 ? 4.616 -8.750 -7.220 1.00 84.38 69 LEU A C 1
ATOM 552 O O . LEU A 1 69 ? 4.039 -9.084 -6.190 1.00 84.38 69 LEU A O 1
ATOM 556 N N . LYS A 1 70 ? 5.640 -9.449 -7.719 1.00 85.06 70 LYS A N 1
ATOM 557 C CA . LYS A 1 70 ? 6.064 -10.750 -7.187 1.00 85.06 70 LYS A CA 1
ATOM 558 C C . LYS A 1 70 ? 6.372 -10.700 -5.688 1.0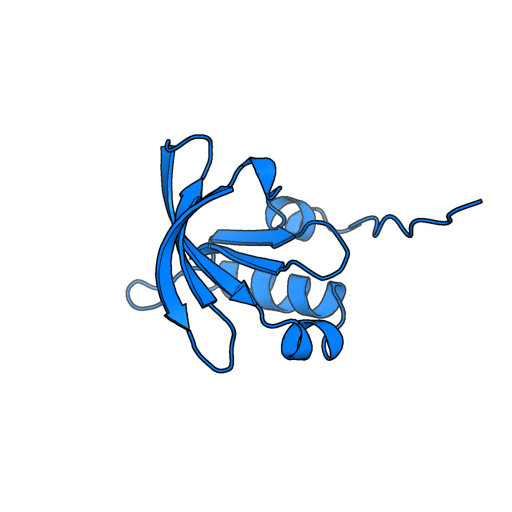0 85.06 70 LYS A C 1
ATOM 560 O O . LYS A 1 70 ? 5.954 -11.588 -4.941 1.00 85.06 70 LYS A O 1
ATOM 565 N N . HIS A 1 71 ? 7.082 -9.667 -5.229 1.00 84.00 71 HIS A N 1
ATOM 566 C CA . HIS A 1 71 ? 7.387 -9.479 -3.810 1.00 84.00 71 HIS A CA 1
ATOM 567 C C . HIS A 1 71 ? 6.121 -9.295 -2.969 1.00 84.00 71 HIS A C 1
ATOM 569 O O . HIS A 1 71 ? 5.981 -9.933 -1.925 1.00 84.00 71 HIS A O 1
ATOM 575 N N . HIS A 1 72 ? 5.175 -8.468 -3.410 1.00 85.44 72 HIS A N 1
ATOM 576 C CA . HIS A 1 72 ? 3.961 -8.212 -2.635 1.00 85.44 72 HIS A CA 1
ATOM 577 C C . HIS A 1 72 ? 2.947 -9.352 -2.719 1.00 85.44 72 HIS A C 1
ATOM 579 O O . HIS A 1 72 ? 2.302 -9.642 -1.714 1.00 85.44 72 HIS A O 1
ATOM 585 N N . THR A 1 73 ? 2.859 -10.054 -3.849 1.00 85.31 73 THR A N 1
ATOM 586 C CA . THR A 1 73 ? 2.096 -11.301 -3.978 1.00 85.31 73 THR A CA 1
ATOM 587 C C . THR A 1 73 ? 2.615 -12.337 -2.973 1.00 85.31 73 THR A C 1
ATOM 589 O O . THR A 1 73 ? 1.824 -12.982 -2.284 1.00 85.31 73 THR A O 1
ATOM 592 N N . ALA A 1 74 ? 3.938 -12.446 -2.787 1.00 84.88 74 ALA A N 1
ATOM 593 C CA . ALA A 1 74 ? 4.520 -13.301 -1.750 1.00 84.88 74 ALA A CA 1
ATOM 594 C C . ALA A 1 74 ? 4.189 -12.819 -0.322 1.00 84.88 74 ALA A C 1
ATOM 596 O O . ALA A 1 74 ? 3.788 -13.627 0.516 1.00 84.88 74 ALA A O 1
ATOM 597 N N . LEU A 1 75 ? 4.291 -11.513 -0.040 1.00 84.56 75 LEU A N 1
ATOM 598 C CA . LEU A 1 75 ? 3.934 -10.947 1.271 1.00 84.56 75 LEU A CA 1
ATOM 599 C C . LEU A 1 75 ? 2.448 -11.135 1.611 1.00 84.56 75 LEU A C 1
ATOM 601 O O . LEU A 1 75 ? 2.117 -11.423 2.757 1.00 84.56 75 LEU A O 1
ATOM 605 N N . ARG A 1 76 ? 1.550 -11.045 0.626 1.00 85.00 76 ARG A N 1
ATOM 606 C CA . ARG A 1 76 ? 0.110 -11.298 0.794 1.00 85.00 76 ARG A CA 1
ATOM 607 C C . ARG A 1 76 ? -0.185 -12.741 1.230 1.00 85.00 76 ARG A C 1
ATOM 609 O O . ARG A 1 76 ? -1.185 -12.989 1.909 1.00 85.00 76 ARG A O 1
ATOM 616 N N . LYS A 1 77 ? 0.683 -13.699 0.879 1.00 85.19 77 LYS A N 1
ATOM 617 C CA . LYS A 1 77 ? 0.578 -15.106 1.312 1.00 85.19 77 LYS A CA 1
ATOM 618 C C . LYS A 1 77 ? 1.027 -15.307 2.767 1.00 85.19 77 LYS A C 1
ATOM 620 O O . LYS A 1 77 ? 0.640 -16.298 3.387 1.00 85.19 77 LYS A O 1
ATOM 625 N N . LEU A 1 78 ? 1.781 -14.371 3.351 1.00 84.56 78 LEU A N 1
ATOM 626 C CA . LEU A 1 78 ? 2.189 -14.426 4.756 1.00 84.56 78 LEU A CA 1
ATOM 627 C C . LEU A 1 78 ? 1.041 -13.977 5.666 1.00 84.56 78 LEU A C 1
ATOM 629 O O . LEU A 1 78 ? 0.886 -12.801 5.982 1.00 84.56 78 LEU A O 1
ATOM 633 N N . ARG A 1 79 ? 0.243 -14.941 6.131 1.00 81.94 79 ARG A N 1
ATOM 634 C CA . ARG A 1 79 ? -0.827 -14.703 7.107 1.00 81.94 79 ARG A CA 1
ATOM 635 C C . ARG A 1 79 ? -0.427 -15.228 8.476 1.00 81.94 79 ARG A C 1
ATOM 637 O O . ARG A 1 79 ? -0.392 -16.433 8.709 1.00 81.94 79 ARG A O 1
ATOM 644 N N . HIS A 1 80 ? -0.145 -14.315 9.400 1.00 87.19 80 HIS A N 1
ATOM 645 C CA . HIS A 1 80 ? 0.169 -14.654 10.783 1.00 87.19 80 HIS A CA 1
ATOM 646 C C . HIS A 1 80 ? -0.402 -13.606 11.741 1.00 87.19 80 HIS A C 1
ATOM 648 O O . HIS A 1 80 ? -0.297 -12.412 11.490 1.00 87.19 80 HIS A O 1
ATOM 654 N N . LYS A 1 81 ? -0.922 -14.036 12.898 1.00 85.75 81 LYS A N 1
ATOM 655 C CA . LYS A 1 81 ? -1.612 -13.187 13.898 1.00 85.75 81 LYS A CA 1
ATOM 656 C C . LYS A 1 81 ? -0.790 -12.030 14.500 1.00 85.75 81 LYS A C 1
ATOM 658 O O . LYS A 1 81 ? -1.312 -11.266 15.300 1.00 85.75 81 LYS A O 1
ATOM 663 N N . ARG A 1 82 ? 0.508 -11.948 14.194 1.00 87.75 82 ARG A N 1
ATOM 664 C CA . ARG A 1 82 ? 1.434 -10.896 14.663 1.00 87.75 82 ARG A CA 1
ATOM 665 C C . ARG A 1 82 ? 2.137 -10.155 13.523 1.00 87.75 82 ARG A C 1
ATOM 667 O O . ARG A 1 82 ? 3.044 -9.379 13.791 1.00 87.75 82 ARG A O 1
ATOM 674 N N . LEU A 1 83 ? 1.776 -10.439 12.274 1.00 86.44 83 LEU A N 1
ATOM 675 C CA . LEU A 1 83 ? 2.334 -9.767 11.107 1.00 86.44 83 LEU A CA 1
ATOM 676 C C . LEU A 1 83 ? 1.249 -8.915 10.456 1.00 86.44 83 LEU A C 1
ATOM 678 O O . LEU A 1 83 ? 0.101 -9.345 10.338 1.00 86.44 83 LEU A O 1
ATOM 682 N N . LEU A 1 84 ? 1.634 -7.717 10.020 1.00 83.94 84 LEU A N 1
ATOM 683 C CA . LEU A 1 84 ? 0.812 -6.911 9.125 1.00 83.94 84 LEU A CA 1
ATOM 684 C C . LEU A 1 84 ? 0.619 -7.690 7.823 1.00 83.94 84 LEU A C 1
ATOM 686 O O . LEU A 1 84 ? 1.589 -8.153 7.224 1.00 83.94 84 LEU A O 1
ATOM 690 N N . SER A 1 85 ? -0.638 -7.872 7.431 1.00 88.12 85 SER A N 1
ATOM 691 C CA . SER A 1 85 ? -0.991 -8.618 6.227 1.00 88.12 85 SER A CA 1
ATOM 692 C C . SER A 1 85 ? -1.112 -7.652 5.061 1.00 88.12 85 SER A C 1
ATOM 694 O O . SER A 1 85 ? -1.830 -6.667 5.153 1.00 88.12 85 SER A O 1
ATOM 696 N N . VAL A 1 86 ? -0.435 -7.942 3.954 1.00 90.38 86 VAL A N 1
ATOM 697 C CA . VAL A 1 86 ? -0.613 -7.164 2.724 1.00 90.38 86 VAL A CA 1
ATOM 698 C C . VAL A 1 86 ? -1.925 -7.582 2.064 1.00 90.38 86 VAL A C 1
ATOM 700 O O . VAL A 1 86 ? -2.155 -8.767 1.822 1.00 90.38 86 VAL A O 1
ATOM 703 N N . ILE A 1 87 ? -2.775 -6.602 1.770 1.00 88.12 87 ILE A N 1
ATOM 704 C CA . ILE A 1 87 ? -4.075 -6.783 1.114 1.00 88.12 87 ILE A CA 1
ATOM 705 C C . ILE A 1 87 ? -3.907 -6.705 -0.406 1.00 88.12 87 ILE A C 1
ATOM 707 O O . ILE A 1 87 ? -4.490 -7.502 -1.137 1.00 88.12 87 ILE A O 1
ATOM 711 N N . GLY A 1 88 ? -3.074 -5.777 -0.882 1.00 90.38 88 GLY A N 1
ATOM 712 C CA . GLY A 1 88 ? -2.819 -5.597 -2.306 1.00 90.38 88 GLY A CA 1
ATOM 713 C C . GLY A 1 88 ? -1.860 -4.452 -2.618 1.00 90.38 88 GLY A C 1
ATOM 714 O O . GLY A 1 88 ? -1.302 -3.808 -1.726 1.00 90.38 88 GLY A O 1
ATOM 715 N N . LEU A 1 89 ? -1.696 -4.207 -3.913 1.00 91.25 89 LEU A N 1
ATOM 716 C CA . LEU A 1 89 ? -0.891 -3.150 -4.504 1.00 91.25 89 LEU A CA 1
ATOM 717 C C . LEU A 1 89 ? -1.774 -2.226 -5.340 1.00 91.25 89 LEU A C 1
ATOM 719 O O . LEU A 1 89 ? -2.423 -2.677 -6.275 1.00 91.25 89 LEU A O 1
ATOM 723 N N . ALA A 1 90 ? -1.754 -0.929 -5.060 1.00 91.12 90 ALA A N 1
ATOM 724 C CA . ALA A 1 90 ? -2.317 0.077 -5.945 1.00 91.12 90 ALA A CA 1
ATOM 725 C C . ALA A 1 90 ? -1.259 0.599 -6.919 1.00 91.12 90 ALA A C 1
ATOM 727 O O . ALA A 1 90 ? -0.146 0.923 -6.507 1.00 91.12 90 ALA A O 1
ATOM 728 N N . SER A 1 91 ? -1.605 0.689 -8.204 1.00 86.56 91 SER A N 1
ATOM 729 C CA . SER A 1 91 ? -0.739 1.254 -9.243 1.00 86.56 91 SER A CA 1
ATOM 730 C C . SER A 1 91 ? -1.556 1.946 -10.331 1.00 86.56 91 SER A C 1
ATOM 732 O O . SER A 1 91 ? -2.656 1.501 -10.657 1.00 86.56 91 SER A O 1
ATOM 734 N N . ASP A 1 92 ? -1.032 3.041 -10.886 1.00 81.44 92 ASP A N 1
ATOM 735 C CA . ASP A 1 92 ? -1.545 3.681 -12.110 1.00 81.44 92 ASP A CA 1
ATOM 736 C C . ASP A 1 92 ? -0.676 3.384 -13.349 1.00 81.44 92 ASP A C 1
ATOM 738 O O . ASP A 1 92 ? -0.935 3.906 -14.432 1.00 81.44 92 ASP A O 1
ATOM 742 N N . GLY A 1 93 ? 0.304 2.481 -13.212 1.00 67.25 93 GLY A N 1
ATOM 743 C CA . GLY A 1 93 ? 1.046 1.888 -14.325 1.00 67.25 9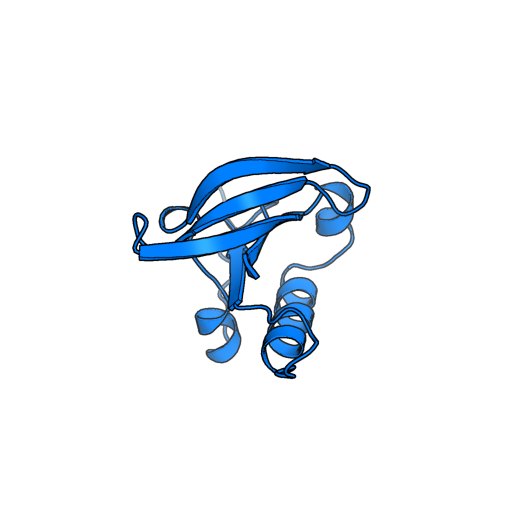3 GLY A CA 1
ATOM 744 C C . GLY A 1 93 ? 2.394 2.526 -14.653 1.00 67.25 93 GLY A C 1
ATOM 745 O O . GLY A 1 93 ? 3.092 1.987 -15.509 1.00 67.25 93 GLY A O 1
ATOM 746 N N . LEU A 1 94 ? 2.786 3.620 -13.994 1.00 65.56 94 LEU A N 1
ATOM 747 C CA . LEU A 1 94 ? 4.080 4.264 -14.243 1.00 65.56 94 LEU A CA 1
ATOM 748 C C . LEU A 1 94 ? 4.899 4.336 -12.955 1.00 65.56 94 LEU A C 1
ATOM 750 O O . LEU A 1 94 ? 5.783 3.510 -12.761 1.00 65.56 94 LEU A O 1
ATOM 754 N N . ASP A 1 95 ? 4.535 5.217 -12.022 1.00 72.44 95 ASP A N 1
ATOM 755 C CA . ASP A 1 95 ? 5.413 5.520 -10.883 1.00 72.44 95 ASP A CA 1
ATOM 756 C C . ASP A 1 95 ? 4.693 5.649 -9.534 1.00 72.44 95 ASP A C 1
ATOM 758 O O . ASP A 1 95 ? 5.312 5.860 -8.488 1.00 72.44 95 ASP A O 1
ATOM 762 N N . ASN A 1 96 ? 3.369 5.528 -9.528 1.00 84.19 96 ASN A N 1
ATOM 763 C CA . ASN A 1 96 ? 2.569 5.731 -8.335 1.00 84.19 96 ASN A CA 1
ATOM 764 C C . ASN A 1 96 ? 2.144 4.389 -7.748 1.00 84.19 96 ASN A C 1
ATOM 766 O O . ASN A 1 96 ? 1.089 3.854 -8.083 1.00 84.19 96 ASN A O 1
ATOM 770 N N . TRP A 1 97 ? 2.970 3.859 -6.851 1.00 90.19 97 TRP A N 1
ATOM 771 C CA . TRP A 1 97 ? 2.715 2.580 -6.197 1.00 90.19 97 TRP A CA 1
ATOM 772 C C . TRP A 1 97 ? 2.298 2.764 -4.741 1.00 90.19 97 TRP A C 1
ATOM 774 O O . TRP A 1 97 ? 2.880 3.562 -4.001 1.00 90.19 97 TRP A O 1
ATOM 784 N N . GLY A 1 98 ? 1.288 2.009 -4.325 1.00 92.38 98 GLY A N 1
ATOM 785 C CA . GLY A 1 98 ? 0.778 1.973 -2.962 1.00 92.38 98 GLY A CA 1
ATOM 786 C C . GLY A 1 98 ? 0.668 0.542 -2.462 1.00 92.38 98 GLY A C 1
ATOM 787 O O . GLY A 1 98 ? 0.150 -0.313 -3.166 1.00 92.38 98 GLY A O 1
ATOM 788 N N . VAL A 1 99 ? 1.129 0.273 -1.246 1.00 92.50 99 VAL A N 1
ATOM 789 C CA . VAL A 1 99 ? 0.952 -1.020 -0.573 1.00 92.50 99 VAL A CA 1
ATOM 790 C C . VAL A 1 99 ? -0.176 -0.884 0.435 1.00 92.50 99 VAL A C 1
ATOM 792 O O . VAL A 1 99 ? -0.101 -0.014 1.303 1.00 92.50 99 VAL A O 1
ATOM 795 N N . LEU A 1 100 ? -1.207 -1.718 0.316 1.00 93.06 100 LEU A N 1
ATOM 796 C CA . LEU A 1 100 ? -2.372 -1.719 1.199 1.00 93.06 100 LEU A CA 1
ATOM 797 C C . LEU A 1 100 ? -2.180 -2.795 2.274 1.00 93.06 100 LEU A C 1
ATOM 799 O O . LEU A 1 100 ? -1.864 -3.941 1.938 1.00 93.06 100 LEU A O 1
ATOM 803 N N . MET A 1 101 ? -2.364 -2.427 3.543 1.00 92.50 101 MET A N 1
ATOM 804 C CA . MET A 1 101 ? -2.179 -3.275 4.731 1.00 92.50 101 MET A CA 1
ATOM 805 C C . MET A 1 101 ? -3.310 -3.090 5.741 1.00 92.50 101 MET A C 1
ATOM 807 O O . MET A 1 101 ? -3.859 -1.965 5.807 1.00 92.50 101 MET A O 1
#

Secondary structure (DSSP, 8-state):
-----------HHHHHHEE-GGGEEEEEEEEEETTEEEEEEEETTTTEEEEEEEPPHHHHTTS-HHHHHHHHHHHHH---TTSPPP-EEEE-SSS-EEEE-

InterPro domains:
  IPR011009 Protein kinase-like domain superfamily [SSF56112] (16-93)

Foldseek 3Di:
DDPDPPPPPPDVLLVQQEDECVQKDFDAFPDADPQGTKTFIAGRVRPRTWIKGWGDQVVPVVADPVRVSVVLSVQQPDDDPPDDHWNHWYDPRDRTIMTTD

pLDDT: mean 82.32, std 14.98, range [34.81, 97.25]

Radius of gyration: 13.72 Å; Cα contacts (8 Å, |Δi|>4): 169; chains: 1; bounding box: 32×26×46 Å

Sequence (101 aa):
RQSGMKHEVSDPEDKETLISWQRVKLDELLTQGTMGRLFQATLDNGAQPLILRRLNLEYVSKTSPQELLKHHTALRKLRHKRLLSVIGLASDGLDNWGVLM

Mean predicted aligned error: 7.18 Å